Protein AF-A0A9D5LY76-F1 (afdb_monomer_lite)

Foldseek 3Di:
DADQVVQEDEDELLDAAAPPDDPVRCVVCVCVVVVSCVPDPDNVVSVVSSVVVVVPHDADWHWYDYPHYDIDTDGDHDPPPD

Radius of gyration: 14.2 Å; chains: 1; bounding box: 40×31×30 Å

Secondary structure (DSSP, 8-state):
-EETTTTEEEEETT--B-TT--HHHHHHGGGHHHHHHHT-S-HHHHHHHHHHHHHT--SEEEEEEESSBPPEEEEEPPTT--

pLDDT: mean 83.38, std 12.07, range [36.53, 96.62]

Structure (mmCIF, N/CA/C/O backbone):
data_AF-A0A9D5LY76-F1
#
_entry.id   AF-A0A9D5LY76-F1
#
loop_
_atom_site.group_PDB
_atom_site.id
_atom_site.type_symbol
_atom_site.label_atom_id
_atom_site.label_alt_id
_atom_site.label_comp_id
_atom_site.label_asym_id
_atom_site.label_entity_id
_atom_site.label_seq_id
_atom_site.pdbx_PDB_ins_code
_atom_site.Cartn_x
_atom_site.Cartn_y
_atom_site.Cartn_z
_atom_site.occupancy
_atom_site.B_iso_or_equiv
_atom_site.auth_seq_id
_atom_site.auth_comp_id
_atom_site.auth_asym_id
_atom_site.auth_atom_id
_atom_site.pdbx_PDB_model_num
ATOM 1 N N . MET A 1 1 ? 5.083 -7.235 8.175 1.00 85.81 1 MET A N 1
ATOM 2 C CA . MET A 1 1 ? 4.637 -7.480 9.569 1.00 85.81 1 MET A CA 1
ATOM 3 C C . MET A 1 1 ? 3.399 -6.638 9.837 1.00 85.81 1 MET A C 1
ATOM 5 O O . MET A 1 1 ? 3.456 -5.445 9.561 1.00 85.81 1 MET A O 1
ATOM 9 N N . ILE A 1 2 ? 2.299 -7.238 10.305 1.00 93.62 2 ILE A N 1
ATOM 10 C CA . ILE A 1 2 ? 1.024 -6.542 10.562 1.00 93.62 2 ILE A CA 1
ATOM 11 C C . ILE A 1 2 ? 0.719 -6.612 12.058 1.00 93.62 2 ILE A C 1
ATOM 13 O O . ILE A 1 2 ? 0.664 -7.703 12.620 1.00 93.62 2 ILE A O 1
ATOM 17 N N . ASP A 1 3 ? 0.518 -5.454 12.677 1.00 95.94 3 ASP A N 1
ATOM 18 C CA . ASP A 1 3 ? -0.028 -5.304 14.021 1.00 95.94 3 ASP A CA 1
ATOM 19 C C . ASP A 1 3 ? -1.498 -4.883 13.906 1.00 95.94 3 ASP A C 1
ATOM 21 O O . ASP A 1 3 ? -1.819 -3.723 13.629 1.00 95.94 3 ASP A O 1
ATOM 25 N N . TYR A 1 4 ? -2.388 -5.857 14.090 1.00 95.12 4 TYR A N 1
ATOM 26 C CA . TYR A 1 4 ? -3.833 -5.666 13.978 1.00 95.12 4 TYR A CA 1
ATOM 27 C C . TYR A 1 4 ? -4.434 -4.887 15.149 1.00 95.12 4 TYR A C 1
ATOM 29 O O . TYR A 1 4 ? -5.486 -4.288 14.979 1.00 95.12 4 TYR A O 1
ATOM 37 N N . ILE A 1 5 ? -3.796 -4.872 16.322 1.00 95.44 5 ILE A N 1
ATOM 38 C CA . ILE A 1 5 ? -4.337 -4.178 17.500 1.00 95.44 5 ILE A CA 1
ATOM 39 C C . ILE A 1 5 ? -4.109 -2.674 17.351 1.00 95.44 5 ILE A C 1
ATOM 41 O O . ILE A 1 5 ? -5.004 -1.872 17.605 1.00 95.44 5 ILE A O 1
ATOM 45 N N . ASN A 1 6 ? -2.912 -2.291 16.904 1.00 96.38 6 ASN A N 1
ATOM 46 C CA . ASN A 1 6 ? -2.533 -0.887 16.753 1.00 96.38 6 ASN A CA 1
ATOM 47 C C . ASN A 1 6 ? -2.781 -0.332 15.341 1.00 96.38 6 ASN A C 1
ATOM 49 O O . ASN A 1 6 ? -2.481 0.840 15.087 1.00 96.38 6 ASN A O 1
ATOM 53 N N . HIS A 1 7 ? -3.283 -1.164 14.424 1.00 96.62 7 HIS A N 1
ATOM 54 C CA . HIS A 1 7 ? -3.441 -0.864 13.001 1.00 96.62 7 HIS A CA 1
ATOM 55 C C . HIS A 1 7 ? -2.157 -0.292 12.376 1.00 96.62 7 HIS A C 1
ATOM 57 O O . HIS A 1 7 ? -2.132 0.803 11.802 1.00 96.62 7 HIS A O 1
ATOM 63 N N . VAL A 1 8 ? -1.053 -1.025 12.528 1.00 95.81 8 VAL A N 1
ATOM 64 C CA . VAL A 1 8 ? 0.253 -0.666 11.959 1.00 95.81 8 VAL A CA 1
ATOM 65 C C . VAL A 1 8 ? 0.731 -1.783 11.049 1.00 95.81 8 VAL A C 1
ATOM 67 O O . VAL A 1 8 ? 0.663 -2.959 11.397 1.00 95.81 8 VAL A O 1
ATOM 70 N N . ILE A 1 9 ? 1.262 -1.422 9.886 1.00 95.06 9 ILE A N 1
ATOM 71 C CA . ILE A 1 9 ? 1.880 -2.380 8.977 1.00 95.06 9 ILE A CA 1
ATOM 72 C C . ILE A 1 9 ? 3.236 -1.883 8.492 1.00 95.06 9 ILE A C 1
ATOM 74 O O . ILE A 1 9 ? 3.387 -0.737 8.073 1.00 95.06 9 ILE A O 1
ATOM 78 N N . PHE A 1 10 ? 4.200 -2.799 8.506 1.00 93.06 10 PHE A N 1
ATOM 79 C CA . PHE A 1 10 ? 5.489 -2.662 7.839 1.00 93.06 10 PHE A CA 1
ATOM 80 C C . PHE A 1 10 ? 5.521 -3.596 6.630 1.00 93.06 10 PHE A C 1
ATOM 82 O O . PHE A 1 10 ? 5.445 -4.822 6.795 1.00 93.06 10 PHE A O 1
ATOM 89 N N . THR A 1 11 ? 5.601 -3.025 5.428 1.00 90.19 11 THR A N 1
ATOM 90 C CA . THR A 1 11 ? 5.481 -3.746 4.148 1.00 90.19 11 THR A CA 1
ATOM 91 C C . THR A 1 11 ? 6.817 -4.166 3.549 1.00 90.19 11 THR A C 1
ATOM 93 O O . THR A 1 11 ? 6.829 -4.918 2.581 1.00 90.19 11 THR A O 1
ATOM 96 N N . GLY A 1 12 ? 7.942 -3.691 4.090 1.00 86.81 12 GLY A N 1
ATOM 97 C CA . GLY A 1 12 ? 9.226 -3.855 3.411 1.00 86.81 12 GLY A CA 1
ATOM 98 C C . GLY A 1 12 ? 9.253 -3.027 2.122 1.00 86.81 12 GLY A C 1
ATOM 99 O O . GLY A 1 12 ? 8.735 -1.906 2.096 1.00 86.81 12 GLY A O 1
ATOM 100 N N . ASP A 1 13 ? 9.768 -3.630 1.053 1.00 84.75 13 ASP A N 1
ATOM 101 C CA . ASP A 1 13 ? 9.865 -3.025 -0.284 1.00 84.75 13 ASP A CA 1
ATOM 102 C C . ASP A 1 13 ? 8.618 -3.245 -1.153 1.00 84.75 13 ASP A C 1
ATOM 104 O O . ASP A 1 13 ? 8.540 -2.739 -2.266 1.00 84.75 13 ASP A O 1
ATOM 108 N N . VAL A 1 14 ? 7.601 -3.948 -0.637 1.00 82.75 14 VAL A N 1
ATOM 109 C CA . VAL A 1 14 ? 6.359 -4.256 -1.377 1.00 82.75 14 VAL A CA 1
ATOM 110 C C . VAL A 1 14 ? 5.488 -3.011 -1.605 1.00 82.75 14 VAL A C 1
ATOM 112 O O . VAL A 1 14 ? 4.646 -2.970 -2.500 1.00 82.75 14 VAL A O 1
ATOM 115 N N . TYR A 1 15 ? 5.662 -1.972 -0.787 1.00 82.88 15 TYR A N 1
ATOM 116 C CA . TYR A 1 15 ? 4.937 -0.715 -0.929 1.00 82.88 15 TYR A CA 1
ATOM 117 C C . TYR A 1 15 ? 5.855 0.474 -0.657 1.00 82.88 15 TYR A C 1
ATOM 119 O O . TYR A 1 15 ? 6.528 0.531 0.371 1.00 82.88 15 TYR A O 1
ATOM 127 N N . VAL A 1 16 ? 5.813 1.453 -1.562 1.00 76.94 16 VAL A N 1
ATOM 128 C CA . VAL A 1 16 ? 6.539 2.721 -1.456 1.00 76.94 16 VAL A CA 1
ATOM 129 C C . VAL A 1 16 ? 5.545 3.871 -1.522 1.00 76.94 16 VAL A C 1
ATOM 131 O O . VAL A 1 16 ? 4.638 3.895 -2.358 1.00 76.94 16 VAL A O 1
ATOM 134 N N . ASN A 1 17 ? 5.731 4.855 -0.648 1.00 78.62 17 ASN A N 1
ATOM 135 C CA . ASN A 1 17 ? 4.913 6.059 -0.634 1.00 78.62 17 ASN A CA 1
ATOM 136 C C . ASN A 1 17 ? 5.757 7.307 -0.886 1.00 78.62 17 ASN A C 1
ATOM 138 O O . ASN A 1 17 ? 6.409 7.828 0.017 1.00 78.62 17 ASN 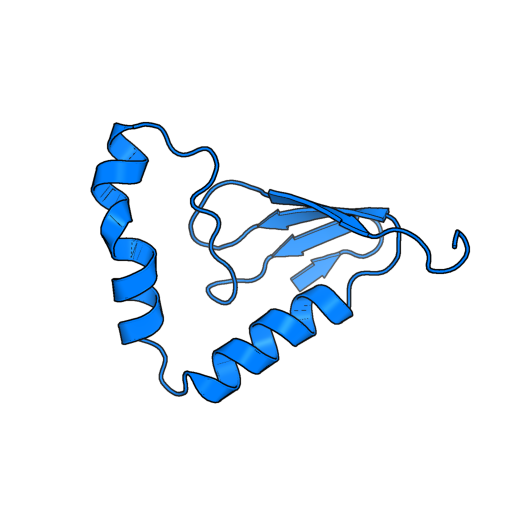A O 1
ATOM 142 N N . THR A 1 18 ? 5.685 7.829 -2.104 1.00 73.56 18 THR A N 1
ATOM 143 C CA . THR A 1 18 ? 6.342 9.088 -2.476 1.00 73.56 18 THR A CA 1
ATOM 144 C C . THR A 1 18 ? 5.521 10.326 -2.096 1.00 73.56 18 THR A C 1
ATOM 146 O O . THR A 1 18 ? 6.009 11.450 -2.223 1.00 73.56 18 THR A O 1
ATOM 149 N N . ARG A 1 19 ? 4.277 10.167 -1.607 1.00 73.06 19 ARG A N 1
ATOM 150 C CA . ARG A 1 19 ? 3.474 11.306 -1.134 1.00 73.06 19 ARG A CA 1
ATOM 151 C C . ARG A 1 19 ? 4.057 11.845 0.169 1.00 73.06 19 ARG A C 1
ATOM 153 O O . ARG A 1 19 ? 4.240 11.088 1.116 1.00 73.06 19 ARG A O 1
ATOM 160 N N . GLY A 1 20 ? 4.270 13.158 0.233 1.00 68.44 20 GLY A N 1
ATOM 161 C CA . GLY A 1 20 ? 4.821 13.839 1.411 1.00 68.44 20 GLY A CA 1
ATOM 162 C C . GLY A 1 20 ? 6.326 14.100 1.346 1.00 68.44 20 GLY A C 1
ATOM 163 O O . GLY A 1 20 ? 6.881 14.643 2.295 1.00 68.44 20 GLY A O 1
ATOM 164 N N . TYR A 1 21 ? 6.981 13.749 0.241 1.00 79.38 21 TYR A N 1
ATOM 165 C CA . TYR A 1 21 ? 8.340 14.200 -0.037 1.00 79.38 21 TYR A CA 1
ATOM 166 C C . TYR A 1 21 ? 8.402 15.717 -0.230 1.00 79.38 21 TYR A C 1
ATOM 168 O O . TYR A 1 21 ? 7.495 16.312 -0.820 1.00 79.38 21 TYR A O 1
ATOM 176 N N . THR A 1 22 ? 9.493 16.334 0.237 1.00 81.62 22 THR A N 1
ATOM 177 C CA . THR A 1 22 ? 9.840 17.700 -0.178 1.00 81.62 22 THR A CA 1
ATOM 178 C C . THR A 1 22 ? 10.096 17.734 -1.682 1.00 81.62 22 THR A C 1
ATOM 180 O O . THR A 1 22 ? 10.274 16.693 -2.320 1.00 81.62 22 THR A O 1
ATOM 183 N N . PHE A 1 23 ? 10.144 18.931 -2.263 1.00 81.88 23 PHE A N 1
ATOM 184 C CA . PHE A 1 23 ? 10.455 19.079 -3.681 1.00 81.88 23 PHE A CA 1
ATOM 185 C C . PHE A 1 23 ? 11.786 18.398 -4.045 1.00 81.88 23 PHE A C 1
ATOM 187 O O . PHE A 1 23 ? 11.859 17.642 -5.009 1.00 81.88 23 PHE A O 1
ATOM 194 N N . GLU A 1 24 ? 12.816 18.573 -3.221 1.00 83.75 24 GLU A N 1
ATOM 195 C CA . GLU A 1 24 ? 14.147 17.991 -3.413 1.00 83.75 24 GLU A CA 1
ATOM 196 C C . GLU A 1 24 ? 14.121 16.463 -3.293 1.00 83.75 24 GLU A C 1
ATOM 198 O O . GLU A 1 24 ? 14.715 15.761 -4.111 1.00 83.75 24 GLU A O 1
ATOM 203 N N . GLN A 1 25 ? 13.387 15.932 -2.310 1.00 78.38 25 GLN A N 1
ATOM 204 C CA . GLN A 1 25 ? 13.208 14.490 -2.141 1.00 78.38 25 GLN A CA 1
ATOM 205 C C . GLN A 1 25 ? 12.425 13.872 -3.299 1.00 78.38 25 GLN A C 1
ATOM 207 O O . GLN A 1 25 ? 12.759 12.774 -3.737 1.00 78.38 25 GLN A O 1
ATOM 212 N N . ALA A 1 26 ? 11.404 14.559 -3.810 1.00 78.94 26 ALA A N 1
ATOM 213 C CA . ALA A 1 26 ? 10.637 14.116 -4.965 1.00 78.94 26 ALA A CA 1
ATOM 214 C C . ALA A 1 26 ? 11.483 14.150 -6.242 1.00 78.94 26 ALA A C 1
ATOM 216 O O . ALA A 1 26 ? 11.403 13.220 -7.037 1.00 78.94 26 ALA A O 1
ATOM 217 N N . MET A 1 27 ? 12.334 15.166 -6.412 1.00 81.00 27 MET A N 1
ATOM 218 C CA . MET A 1 27 ? 13.274 15.261 -7.531 1.00 81.00 27 MET A CA 1
ATOM 219 C C . MET A 1 27 ? 14.330 14.153 -7.495 1.00 81.00 27 MET A C 1
ATOM 221 O O . MET A 1 27 ? 14.571 13.515 -8.515 1.00 81.00 27 MET A O 1
ATOM 225 N N . TYR A 1 28 ? 14.922 13.870 -6.332 1.00 74.69 28 TYR A N 1
ATOM 226 C CA . TYR A 1 28 ? 15.867 12.758 -6.183 1.00 74.69 28 TYR A CA 1
ATOM 227 C C . TYR A 1 28 ? 15.187 11.397 -6.405 1.00 74.69 28 TYR A C 1
ATOM 229 O O . TYR A 1 28 ? 15.694 10.550 -7.136 1.00 74.69 28 TYR A O 1
ATOM 237 N N . ASN A 1 29 ? 13.998 11.202 -5.827 1.00 69.75 29 ASN A N 1
ATOM 238 C CA . ASN A 1 29 ? 13.261 9.941 -5.888 1.00 69.75 29 ASN A CA 1
ATOM 239 C C . ASN A 1 29 ? 12.284 9.848 -7.072 1.00 69.75 29 ASN A C 1
ATOM 241 O O . ASN A 1 29 ? 11.460 8.934 -7.097 1.00 69.75 29 ASN A O 1
ATOM 245 N N . CYS A 1 30 ? 12.344 10.746 -8.062 1.00 72.56 30 CYS A N 1
ATOM 246 C CA . CYS A 1 30 ? 11.420 10.702 -9.203 1.00 72.56 30 CYS A CA 1
ATOM 247 C C . CYS A 1 30 ? 11.573 9.402 -10.006 1.00 72.56 30 CYS A C 1
ATOM 249 O O . CYS A 1 30 ? 10.594 8.877 -10.533 1.00 72.56 30 CYS A O 1
ATOM 251 N N . TYR A 1 31 ? 12.782 8.834 -10.010 1.00 69.06 31 TYR A N 1
ATOM 252 C CA . TYR A 1 31 ? 13.080 7.535 -10.602 1.00 69.06 31 TYR A CA 1
ATOM 253 C C . TYR A 1 31 ? 12.909 6.364 -9.635 1.00 69.06 31 TYR A C 1
ATOM 255 O O . TYR A 1 31 ? 13.035 5.227 -10.074 1.00 69.06 31 TYR A O 1
ATOM 263 N N . ALA A 1 32 ? 12.607 6.587 -8.350 1.00 68.00 32 ALA A N 1
ATOM 264 C CA . ALA A 1 32 ? 12.463 5.499 -7.383 1.00 68.00 32 ALA A CA 1
ATOM 265 C C . ALA A 1 32 ? 11.413 4.461 -7.823 1.00 68.00 32 ALA A C 1
ATOM 267 O O . ALA A 1 32 ? 11.734 3.283 -7.797 1.00 68.00 32 ALA A O 1
ATOM 268 N N . PRO A 1 33 ? 10.221 4.819 -8.342 1.00 65.88 33 PRO A N 1
ATOM 269 C CA . PRO A 1 33 ? 9.286 3.813 -8.854 1.00 65.88 33 PRO A CA 1
ATOM 270 C C . PRO A 1 33 ? 9.862 2.961 -10.000 1.00 65.88 33 PRO A C 1
ATOM 272 O O . PRO A 1 33 ? 9.637 1.754 -10.045 1.00 65.88 33 PRO A O 1
ATOM 275 N N . LEU A 1 34 ? 10.642 3.568 -10.902 1.00 66.94 34 LEU A N 1
ATOM 276 C CA . LEU A 1 34 ? 11.296 2.865 -12.011 1.00 66.94 34 LEU A CA 1
ATOM 277 C C . LEU A 1 34 ? 12.438 1.967 -11.514 1.00 66.94 34 LEU A C 1
ATOM 279 O O . LEU A 1 34 ? 12.526 0.810 -11.901 1.00 66.94 34 LEU A O 1
ATOM 283 N N . LEU A 1 35 ? 13.295 2.484 -10.634 1.00 61.62 35 LEU A N 1
ATOM 284 C CA . LEU A 1 35 ? 14.405 1.735 -10.043 1.00 61.62 35 LEU A CA 1
ATOM 285 C C . LEU A 1 35 ? 13.894 0.542 -9.229 1.00 61.62 35 LEU A C 1
ATOM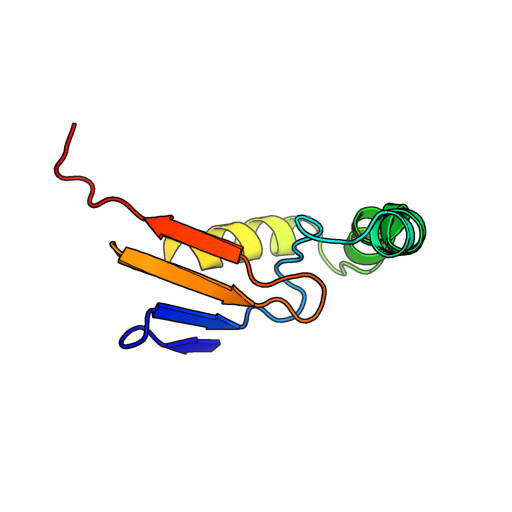 287 O O . LEU A 1 35 ? 14.450 -0.546 -9.324 1.00 61.62 35 LEU A O 1
ATOM 291 N N . MET A 1 36 ? 12.804 0.725 -8.488 1.00 64.81 36 MET A N 1
ATOM 292 C CA . MET A 1 36 ? 12.258 -0.296 -7.594 1.00 64.81 36 MET A CA 1
ATOM 293 C C . MET A 1 36 ? 11.471 -1.378 -8.343 1.00 64.81 36 MET A C 1
ATOM 295 O O . MET A 1 36 ? 11.525 -2.531 -7.940 1.00 64.81 36 MET A O 1
ATOM 299 N N . THR A 1 37 ? 10.824 -1.047 -9.468 1.00 68.69 37 THR A N 1
ATOM 300 C CA . THR A 1 37 ? 10.237 -2.061 -10.371 1.00 68.69 37 THR A CA 1
ATOM 301 C C . THR A 1 37 ? 11.297 -2.756 -11.227 1.00 68.69 37 THR A C 1
ATOM 303 O O . THR A 1 37 ? 11.164 -3.932 -11.544 1.00 68.69 37 THR A O 1
ATOM 306 N N . SER A 1 38 ? 12.407 -2.081 -11.551 1.00 75.62 38 SER A N 1
ATOM 307 C CA . SER A 1 38 ? 13.500 -2.684 -12.332 1.00 75.62 38 SER A CA 1
ATOM 308 C C . SER A 1 38 ? 14.265 -3.792 -11.602 1.00 75.62 38 SER A C 1
ATOM 310 O O . SER A 1 38 ? 14.949 -4.583 -12.247 1.00 75.62 38 SER A O 1
ATOM 312 N N . VAL A 1 39 ? 14.159 -3.848 -10.269 1.00 77.25 39 VAL A N 1
ATOM 313 C CA . VAL A 1 39 ? 14.788 -4.882 -9.429 1.00 77.25 39 VAL A CA 1
ATOM 314 C C . VAL A 1 39 ? 13.811 -5.978 -9.002 1.00 77.25 39 VAL A C 1
ATOM 316 O O . VAL A 1 39 ? 14.205 -6.911 -8.299 1.00 77.25 39 VAL A O 1
ATOM 319 N N . GLU A 1 40 ? 12.547 -5.898 -9.422 1.00 84.12 40 GLU A N 1
ATOM 320 C CA . GLU A 1 40 ? 11.591 -6.977 -9.202 1.00 84.12 40 GLU A CA 1
ATOM 321 C C . GLU A 1 40 ? 12.069 -8.228 -9.937 1.00 84.12 40 GLU A C 1
ATOM 323 O O . GLU A 1 40 ? 12.261 -8.234 -11.152 1.00 84.12 40 GLU A O 1
ATOM 328 N N . THR A 1 41 ? 12.262 -9.315 -9.191 1.00 89.50 41 THR A N 1
ATOM 329 C CA . THR A 1 41 ? 12.597 -10.610 -9.797 1.00 89.50 41 THR A CA 1
ATOM 330 C C . THR A 1 41 ? 11.398 -11.183 -10.559 1.00 89.50 41 THR A C 1
ATOM 332 O O . THR A 1 41 ? 11.576 -11.799 -11.606 1.00 89.50 41 THR A O 1
ATOM 335 N N . ASP A 1 42 ? 10.182 -10.949 -10.053 1.00 90.44 42 ASP A N 1
ATOM 336 C CA . ASP A 1 42 ? 8.916 -11.314 -10.693 1.00 90.44 42 ASP A CA 1
ATOM 337 C C . ASP A 1 42 ? 7.882 -10.179 -10.508 1.00 90.44 42 ASP A C 1
ATOM 339 O O . ASP A 1 42 ? 7.232 -10.094 -9.460 1.00 90.44 42 ASP A O 1
ATOM 343 N N . PRO A 1 43 ? 7.713 -9.302 -11.515 1.00 86.12 43 PRO A N 1
ATOM 344 C CA . PRO A 1 43 ? 6.779 -8.174 -11.443 1.00 86.12 43 PRO A CA 1
ATOM 345 C C . PRO A 1 43 ? 5.307 -8.575 -11.276 1.00 86.12 43 PRO A C 1
ATOM 347 O O . PRO A 1 43 ? 4.509 -7.861 -10.655 1.00 86.12 43 PRO A O 1
ATOM 350 N N . ALA A 1 44 ? 4.920 -9.731 -11.827 1.00 89.50 44 ALA A N 1
ATOM 351 C CA . ALA A 1 44 ? 3.547 -10.211 -11.725 1.00 89.50 44 ALA A CA 1
ATOM 352 C C . ALA A 1 44 ? 3.240 -10.624 -10.282 1.00 89.50 44 ALA A C 1
ATOM 354 O O . ALA A 1 44 ? 2.200 -10.240 -9.738 1.00 89.50 44 ALA A O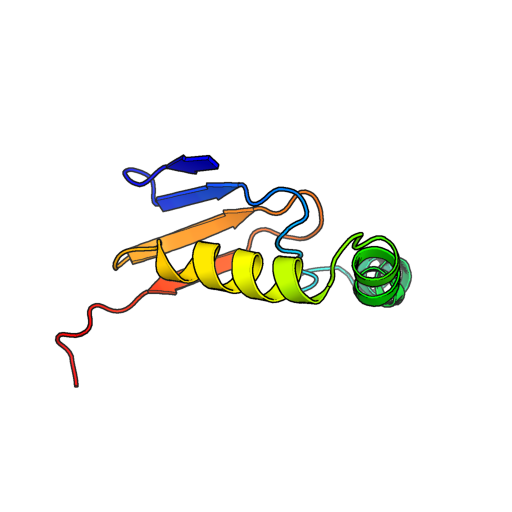 1
ATOM 355 N N . LEU A 1 45 ? 4.172 -11.333 -9.637 1.00 89.38 45 LEU A N 1
ATOM 356 C CA . LEU A 1 45 ? 4.050 -11.694 -8.228 1.00 89.38 45 LEU A CA 1
ATOM 357 C C . LEU A 1 45 ? 4.046 -10.456 -7.321 1.00 89.38 45 LEU A C 1
ATOM 359 O O . LEU A 1 45 ? 3.199 -10.369 -6.434 1.00 89.38 45 LEU A O 1
ATOM 363 N N . CYS A 1 46 ? 4.914 -9.469 -7.569 1.00 88.00 46 CYS A N 1
ATOM 364 C CA . CYS A 1 46 ? 4.937 -8.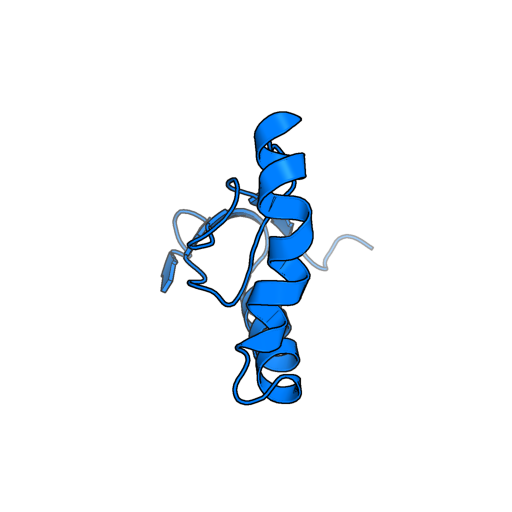221 -6.795 1.00 88.00 46 CYS A CA 1
ATOM 365 C C . CYS A 1 46 ? 3.585 -7.498 -6.808 1.00 88.00 46 CYS A C 1
ATOM 367 O O . CYS A 1 46 ? 3.097 -7.079 -5.758 1.00 88.00 46 CYS A O 1
ATOM 369 N N . THR A 1 47 ? 2.932 -7.426 -7.972 1.00 85.88 47 THR A N 1
ATOM 370 C CA . THR A 1 47 ? 1.592 -6.827 -8.100 1.00 85.88 47 THR A CA 1
ATOM 371 C C . THR A 1 47 ? 0.553 -7.569 -7.251 1.00 85.88 47 THR A C 1
ATOM 373 O O . THR A 1 47 ? -0.275 -6.947 -6.575 1.00 85.88 47 THR A O 1
ATOM 376 N N . VAL A 1 48 ? 0.597 -8.906 -7.260 1.00 90.94 48 VAL A N 1
ATOM 377 C CA . VAL A 1 48 ? -0.312 -9.753 -6.473 1.00 90.94 48 VAL A CA 1
ATOM 378 C C . VAL A 1 48 ? -0.073 -9.570 -4.976 1.00 90.94 48 VAL A C 1
ATOM 380 O O . VAL A 1 48 ? -1.030 -9.355 -4.231 1.00 90.94 48 VAL A O 1
ATOM 383 N N . GLU A 1 49 ? 1.183 -9.591 -4.535 1.00 89.94 49 GLU A N 1
ATOM 384 C CA . GLU A 1 49 ? 1.558 -9.425 -3.127 1.00 89.94 49 GLU A CA 1
ATOM 385 C C . GLU A 1 49 ? 1.222 -8.029 -2.604 1.00 89.94 49 GLU A C 1
ATOM 387 O O . GLU A 1 49 ? 0.680 -7.884 -1.503 1.00 89.94 49 GLU A O 1
ATOM 392 N N . GLN A 1 50 ? 1.455 -6.993 -3.417 1.00 88.44 50 GLN A N 1
ATOM 393 C CA . GLN A 1 50 ? 1.060 -5.633 -3.080 1.00 88.44 50 GLN A CA 1
ATOM 394 C C . GLN A 1 50 ? -0.440 -5.570 -2.801 1.00 88.44 50 GLN A C 1
ATOM 396 O O . GLN A 1 50 ? -0.837 -5.061 -1.755 1.00 88.44 50 GLN A O 1
ATOM 401 N N . LYS A 1 51 ? -1.281 -6.132 -3.678 1.00 89.38 51 LYS A N 1
ATOM 402 C CA . LYS A 1 51 ? -2.732 -6.178 -3.452 1.00 89.38 51 LYS A CA 1
ATOM 403 C C . LYS A 1 51 ? -3.090 -7.004 -2.211 1.00 89.38 51 LYS A C 1
ATOM 405 O O . LYS A 1 51 ? -3.862 -6.539 -1.372 1.00 89.38 51 LYS A O 1
ATOM 410 N N . ALA A 1 52 ? -2.496 -8.188 -2.065 1.00 91.12 52 ALA A N 1
ATOM 411 C CA . ALA A 1 52 ? -2.781 -9.112 -0.970 1.00 91.12 52 ALA A CA 1
ATOM 412 C C . ALA A 1 52 ? -2.495 -8.503 0.412 1.00 91.12 52 ALA A C 1
ATOM 414 O O . ALA A 1 52 ? -3.187 -8.819 1.379 1.00 91.12 52 ALA A O 1
ATOM 415 N N . ILE A 1 53 ? -1.509 -7.607 0.518 1.00 90.38 53 ILE A N 1
ATOM 416 C CA . ILE A 1 53 ? -1.239 -6.863 1.751 1.00 90.38 53 ILE A CA 1
ATOM 417 C C . ILE A 1 53 ? -2.426 -5.976 2.145 1.00 90.38 53 ILE A C 1
ATOM 419 O O . ILE A 1 53 ? -2.837 -5.998 3.305 1.00 90.38 53 ILE A O 1
ATOM 423 N N . PHE A 1 54 ? -2.973 -5.202 1.204 1.00 90.12 54 PHE A N 1
ATOM 424 C CA . PHE A 1 54 ? -4.088 -4.296 1.491 1.00 90.12 54 PHE A CA 1
ATOM 425 C C . PHE A 1 54 ? -5.395 -5.056 1.738 1.00 90.12 54 PHE A C 1
ATOM 427 O O . PHE A 1 54 ? -6.175 -4.637 2.589 1.00 90.12 54 PHE A O 1
ATOM 434 N N . ASP A 1 55 ? -5.600 -6.195 1.070 1.00 92.06 55 ASP A N 1
ATOM 435 C CA . ASP A 1 55 ? -6.778 -7.051 1.270 1.00 92.06 55 ASP A CA 1
ATOM 436 C C . ASP A 1 55 ? -6.846 -7.659 2.690 1.00 92.06 55 ASP A C 1
ATOM 438 O O . ASP A 1 55 ? -7.922 -8.023 3.158 1.00 92.06 55 ASP A O 1
ATOM 442 N N . ARG A 1 56 ? -5.712 -7.771 3.399 1.00 92.81 56 ARG A N 1
ATOM 443 C CA . ARG A 1 56 ? -5.658 -8.278 4.787 1.00 92.81 56 ARG A CA 1
ATOM 444 C C . ARG A 1 56 ? -6.063 -7.238 5.834 1.00 92.81 56 ARG A C 1
ATOM 446 O O . ARG A 1 56 ? -6.199 -7.585 7.008 1.00 92.81 56 ARG A O 1
ATOM 453 N N . LEU A 1 57 ? -6.197 -5.969 5.449 1.00 93.56 57 LEU A N 1
ATOM 454 C CA . LEU A 1 57 ? -6.501 -4.888 6.380 1.00 93.56 57 LEU A CA 1
ATOM 455 C C . LEU A 1 57 ? -8.005 -4.863 6.663 1.00 93.56 57 LEU A C 1
ATOM 457 O O . LEU A 1 57 ? -8.810 -4.564 5.785 1.00 93.56 57 LEU A O 1
ATOM 461 N N . GLY A 1 58 ? -8.382 -5.174 7.903 1.00 92.94 58 GLY A N 1
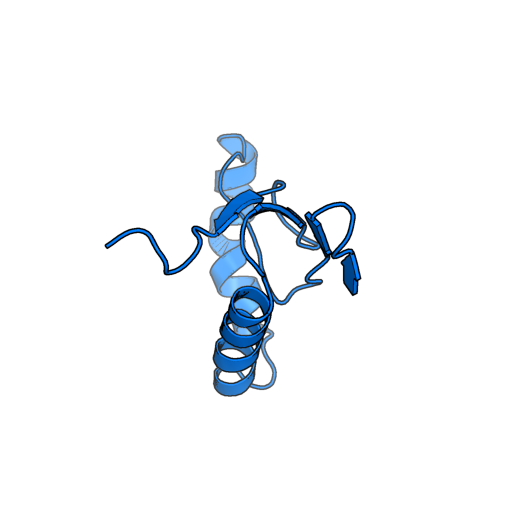ATOM 462 C CA . GLY A 1 58 ? -9.759 -5.017 8.372 1.00 92.94 58 GLY A CA 1
ATOM 463 C C . GLY A 1 58 ? -10.173 -3.543 8.505 1.00 92.94 58 GLY A C 1
ATOM 464 O O . GLY A 1 58 ? -9.329 -2.650 8.373 1.00 92.94 58 GLY A O 1
ATOM 465 N N . PRO A 1 59 ? -11.457 -3.264 8.793 1.00 94.69 59 PRO A N 1
ATOM 466 C CA . PRO A 1 59 ? -11.948 -1.902 8.974 1.00 94.69 59 PRO A CA 1
ATOM 467 C C . PRO A 1 59 ? -11.169 -1.126 10.039 1.00 94.69 59 PRO A C 1
ATOM 469 O O . PRO A 1 59 ? -10.865 -1.656 11.106 1.00 94.69 59 PRO A O 1
ATOM 472 N N . GLY A 1 60 ? -10.869 0.143 9.764 1.00 94.69 60 GLY A N 1
ATOM 473 C CA . GLY A 1 60 ? -10.134 1.004 10.685 1.00 94.69 60 GLY A CA 1
ATOM 474 C C . GLY A 1 60 ? -9.161 1.958 10.003 1.00 94.69 60 GLY A C 1
ATOM 475 O O . GLY A 1 60 ? -9.033 1.998 8.780 1.00 94.69 60 GLY A O 1
ATOM 476 N N . ASN A 1 61 ? -8.467 2.742 10.828 1.00 96.56 61 ASN A N 1
ATOM 477 C CA . ASN A 1 61 ? -7.422 3.663 10.390 1.00 96.56 61 ASN A CA 1
ATOM 478 C C . ASN A 1 61 ? -6.052 3.012 10.566 1.00 96.56 61 ASN A C 1
ATOM 480 O O . ASN A 1 61 ? -5.624 2.765 11.693 1.00 96.56 61 ASN A O 1
ATOM 484 N N . TRP A 1 62 ? -5.380 2.763 9.450 1.00 96.56 62 TRP A N 1
ATOM 485 C CA . TRP A 1 62 ? -4.100 2.081 9.360 1.00 96.56 62 TRP A CA 1
ATOM 486 C C . TRP A 1 62 ? -2.957 3.040 9.072 1.00 96.56 62 TRP A C 1
ATOM 488 O O . TRP A 1 62 ? -3.066 3.942 8.241 1.00 96.56 62 TRP A O 1
ATOM 498 N N . ARG A 1 63 ? -1.819 2.768 9.710 1.00 95.62 63 ARG A N 1
ATOM 499 C CA . ARG A 1 63 ? -0.541 3.429 9.445 1.00 95.62 63 ARG A CA 1
ATOM 500 C C . ARG A 1 63 ? 0.375 2.460 8.718 1.00 95.62 63 ARG A C 1
ATOM 502 O O . ARG A 1 63 ? 0.783 1.439 9.272 1.00 95.62 63 ARG A O 1
ATOM 509 N N . ILE A 1 64 ? 0.675 2.791 7.470 1.00 93.75 64 ILE A N 1
ATOM 510 C CA . ILE A 1 64 ? 1.421 1.938 6.549 1.00 93.75 64 ILE A CA 1
ATOM 511 C C . ILE A 1 64 ? 2.821 2.506 6.363 1.00 93.75 64 ILE A C 1
ATOM 513 O O . ILE A 1 64 ? 2.982 3.668 5.978 1.00 93.75 64 ILE A O 1
ATOM 517 N N . PHE A 1 65 ? 3.822 1.670 6.618 1.00 91.06 65 PHE A N 1
ATOM 518 C CA . PHE A 1 65 ? 5.236 1.996 6.512 1.00 91.06 65 PHE A CA 1
ATOM 519 C C . PHE A 1 65 ? 5.912 1.065 5.501 1.00 91.06 65 PHE A C 1
ATOM 521 O O . PHE A 1 65 ? 5.960 -0.150 5.700 1.00 91.06 65 PHE A O 1
ATOM 528 N N . GLY A 1 66 ? 6.448 1.649 4.431 1.00 87.56 66 GLY A N 1
ATOM 529 C CA . GLY A 1 66 ? 7.444 0.998 3.580 1.00 87.56 66 GLY A CA 1
ATOM 530 C C . GLY A 1 66 ? 8.857 1.224 4.114 1.00 87.56 66 GLY A C 1
ATOM 531 O O . GLY A 1 66 ? 9.060 2.046 5.009 1.00 87.56 66 GLY A O 1
ATOM 532 N N . VAL A 1 67 ? 9.840 0.519 3.551 1.00 81.38 67 VAL A N 1
ATOM 533 C CA . VAL A 1 67 ? 11.273 0.817 3.785 1.00 81.38 67 VAL A CA 1
ATOM 534 C C . VAL A 1 67 ? 11.647 2.173 3.185 1.00 81.38 67 VAL A C 1
ATOM 536 O O . VAL A 1 67 ? 12.481 2.894 3.730 1.00 81.38 67 VAL A O 1
ATOM 539 N N . TYR A 1 68 ? 10.970 2.552 2.102 1.00 78.31 68 TYR A N 1
ATOM 540 C CA . TYR A 1 68 ? 11.148 3.823 1.418 1.00 78.31 68 TYR A CA 1
ATOM 541 C C . TYR A 1 68 ? 9.848 4.619 1.429 1.00 78.31 68 TYR A C 1
ATOM 543 O O . TYR A 1 68 ? 8.759 4.076 1.221 1.00 78.31 68 TYR A O 1
ATOM 551 N N . GLY A 1 69 ? 9.962 5.933 1.609 1.00 77.19 69 GLY A N 1
ATOM 552 C CA . GLY A 1 69 ? 8.794 6.809 1.567 1.00 77.19 69 GLY A CA 1
ATOM 553 C C . GLY A 1 69 ? 8.344 7.335 2.914 1.00 77.19 69 GLY A C 1
ATOM 554 O O . GLY A 1 69 ? 8.915 7.039 3.961 1.00 77.19 69 GLY A O 1
ATOM 555 N N . ALA A 1 70 ? 7.297 8.150 2.863 1.00 83.00 70 ALA A N 1
ATOM 556 C CA . ALA A 1 70 ? 6.616 8.618 4.055 1.00 83.00 70 ALA A CA 1
ATOM 557 C C . ALA A 1 70 ? 5.584 7.589 4.535 1.00 83.00 70 ALA A C 1
ATOM 559 O O . ALA A 1 70 ? 5.016 6.827 3.752 1.00 83.00 70 ALA A O 1
ATOM 560 N N . LYS A 1 71 ? 5.248 7.630 5.825 1.00 89.50 71 LYS A N 1
ATOM 561 C CA . LYS A 1 71 ? 4.081 6.915 6.358 1.00 89.50 71 LYS A CA 1
ATOM 562 C C . LYS A 1 71 ? 2.823 7.285 5.562 1.00 89.50 71 LYS A C 1
ATOM 564 O O . LYS A 1 71 ? 2.559 8.468 5.344 1.00 89.50 71 LYS A O 1
ATOM 569 N N . LYS A 1 72 ? 2.019 6.290 5.191 1.00 90.62 72 LYS A N 1
ATOM 570 C CA . LYS A 1 72 ? 0.674 6.497 4.645 1.00 90.62 72 LYS A CA 1
ATOM 571 C C . LYS A 1 72 ? -0.374 6.269 5.730 1.00 90.62 72 LYS A C 1
ATOM 573 O O . LYS A 1 72 ? -0.375 5.227 6.377 1.00 90.62 72 LYS A O 1
ATOM 578 N N . GLU A 1 73 ? -1.275 7.233 5.882 1.00 93.19 73 GLU A N 1
ATOM 579 C CA . GLU A 1 73 ? -2.544 7.042 6.589 1.00 93.19 73 GLU A CA 1
ATOM 580 C C . GLU A 1 73 ? -3.548 6.410 5.614 1.00 93.19 73 GLU A C 1
ATOM 582 O O . GLU A 1 73 ? -3.676 6.861 4.469 1.00 93.19 73 GLU A O 1
ATOM 587 N N . TYR A 1 74 ? -4.220 5.338 6.029 1.00 92.94 74 TYR A N 1
ATOM 588 C CA . TYR A 1 74 ? -5.122 4.570 5.173 1.00 92.94 74 TYR A CA 1
ATOM 589 C C . TYR A 1 74 ? -6.358 4.107 5.939 1.00 92.94 74 TYR A C 1
ATOM 591 O O . TYR A 1 74 ? -6.245 3.369 6.911 1.00 92.94 74 TYR A O 1
ATOM 599 N N . THR A 1 75 ? -7.541 4.513 5.489 1.00 94.94 75 THR A N 1
ATOM 600 C CA . THR A 1 75 ? -8.809 4.124 6.116 1.00 94.94 75 THR A CA 1
ATOM 601 C C . THR A 1 75 ? -9.467 3.012 5.314 1.00 94.94 75 THR A C 1
ATOM 603 O O . THR A 1 75 ? -9.686 3.155 4.111 1.00 94.94 75 THR A O 1
ATOM 606 N N . VAL A 1 76 ? -9.803 1.918 5.993 1.00 93.94 76 VAL A N 1
ATOM 607 C CA . VAL A 1 76 ? -10.652 0.850 5.463 1.00 93.94 76 VAL A CA 1
ATOM 608 C C . VAL A 1 76 ? -12.037 1.019 6.071 1.00 93.94 76 VAL A C 1
ATOM 610 O O . VAL A 1 76 ? -12.195 0.949 7.290 1.00 93.94 76 VAL A O 1
ATOM 613 N N . ASN A 1 77 ? -13.037 1.258 5.226 1.00 90.25 77 ASN A N 1
ATOM 614 C CA . ASN A 1 77 ? -14.427 1.343 5.661 1.00 90.25 77 ASN A CA 1
ATOM 615 C C . ASN A 1 77 ? -15.011 -0.068 5.805 1.00 90.25 77 ASN A C 1
ATOM 617 O O . ASN A 1 77 ? -14.725 -0.943 4.987 1.00 90.25 77 ASN A O 1
ATOM 621 N N . SER A 1 78 ? -15.850 -0.290 6.819 1.00 77.56 78 SER A N 1
ATOM 622 C CA . SER A 1 78 ? -16.648 -1.517 6.908 1.00 77.56 78 SER A CA 1
ATOM 623 C C . SER A 1 78 ? -17.613 -1.593 5.726 1.00 77.56 78 SER A C 1
ATOM 625 O O . SER A 1 78 ? -18.247 -0.598 5.381 1.00 77.56 78 SER A O 1
ATOM 627 N N . ALA A 1 79 ? -17.776 -2.781 5.143 1.00 64.94 79 ALA A N 1
ATOM 628 C CA . ALA A 1 79 ? -18.677 -3.029 4.013 1.00 64.94 79 ALA A CA 1
ATOM 629 C C . ALA A 1 79 ? -20.184 -2.858 4.338 1.00 64.94 79 ALA A C 1
ATOM 631 O O . ALA A 1 79 ? -21.020 -3.121 3.485 1.00 64.94 79 ALA A O 1
ATOM 632 N N . GLU A 1 80 ? -20.544 -2.408 5.544 1.00 53.81 80 GLU A N 1
ATOM 633 C CA . GLU A 1 80 ? -21.930 -2.258 6.021 1.00 53.81 80 GLU A CA 1
ATOM 634 C C . GLU A 1 80 ? -22.507 -0.839 5.844 1.00 53.81 80 GLU A C 1
ATOM 636 O O . GLU A 1 80 ? -23.531 -0.502 6.432 1.00 53.81 80 GLU A O 1
ATOM 641 N N . GLN A 1 81 ? -21.872 0.017 5.040 1.00 42.97 81 GLN A N 1
ATOM 642 C CA . GLN A 1 81 ? -22.414 1.336 4.692 1.00 42.97 81 GLN A CA 1
ATOM 643 C C . GLN A 1 81 ? -22.390 1.566 3.177 1.00 42.97 81 GLN A C 1
ATOM 645 O O . GLN A 1 81 ? -21.638 2.408 2.685 1.00 42.97 81 GLN A O 1
ATOM 650 N N . GLN A 1 82 ? -23.215 0.811 2.449 1.00 36.53 82 GLN A N 1
ATOM 651 C CA . GLN A 1 82 ? -23.744 1.182 1.131 1.00 36.53 82 GLN A CA 1
ATOM 652 C C . GLN 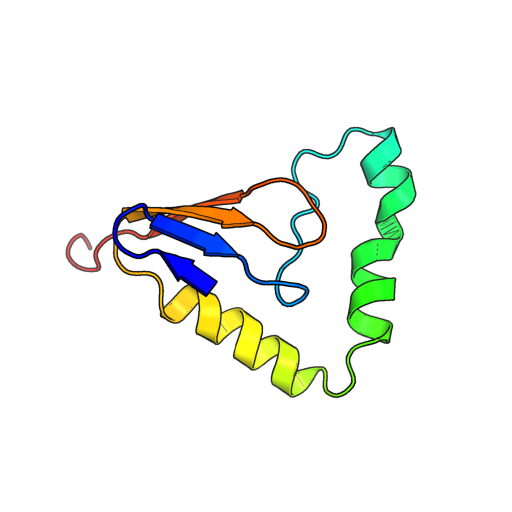A 1 82 ? -25.213 0.787 1.039 1.00 36.53 82 GLN A C 1
ATOM 654 O O . GLN A 1 82 ? -25.541 -0.341 1.468 1.00 36.53 82 GLN A O 1
#

Sequence (82 aa):
MIDYINHVIFTGDVYVNTRGYTFEQAMYNCYAPLLMTSVETDPALCTVEQKAIFDRLGPGNWRIFGVYGAKKEYTVNSAEQQ

Organism: NCBI:txid2779355